Protein AF-A0A644SY46-F1 (afdb_monomer_lite)

Foldseek 3Di:
DDDDDDDDDPPPDDPPLAADQLCVLCDPPDLCVLCVQLVHHSVVSVCLNVVVDDDDPSSLVSSCVVSVHDSCSHHVPDPDPPDDDDPDDDDDDDDDDDDDDDDDDDDDD

Secondary structure (DSSP, 8-state):
------S-SS-S---------HHHHHTTS-HHHHHHHHTS-HHHHHHHHTTSSPPPHHHHHHHHHHHTS-HHHHH----------------------------------

Structure (mmCIF, N/CA/C/O backbone):
data_AF-A0A644SY46-F1
#
_entry.id   AF-A0A644SY46-F1
#
loop_
_atom_site.group_PDB
_atom_site.id
_atom_site.type_symbol
_atom_site.label_atom_id
_atom_site.label_alt_id
_atom_site.label_comp_id
_atom_site.label_asym_id
_atom_site.label_entity_id
_atom_site.label_seq_id
_atom_site.pdbx_PDB_ins_code
_atom_site.Cartn_x
_atom_site.Cartn_y
_atom_site.Cartn_z
_atom_site.occupancy
_atom_site.B_iso_or_equiv
_atom_site.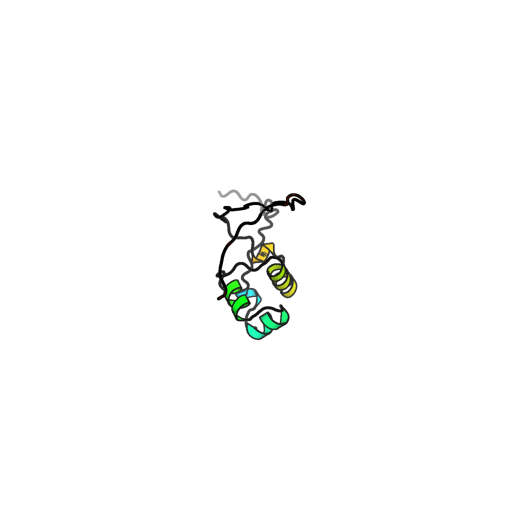auth_seq_id
_atom_site.auth_comp_id
_atom_site.auth_asym_id
_atom_site.auth_atom_id
_atom_site.pdbx_PDB_model_num
ATOM 1 N N . MET A 1 1 ? 15.855 -34.462 37.666 1.00 44.84 1 MET A N 1
ATOM 2 C CA . MET A 1 1 ? 15.106 -35.383 36.788 1.00 44.84 1 MET A CA 1
ATOM 3 C C . MET A 1 1 ? 13.931 -34.598 36.245 1.00 44.84 1 MET A C 1
ATOM 5 O O . MET A 1 1 ? 12.947 -34.406 36.947 1.00 44.84 1 MET A O 1
ATOM 9 N N . GLU A 1 2 ? 14.156 -34.021 35.067 1.00 39.81 2 GLU A N 1
ATOM 10 C CA . GLU A 1 2 ? 13.293 -33.085 34.347 1.00 39.81 2 GLU A CA 1
ATOM 11 C C . GLU A 1 2 ? 11.865 -33.626 34.190 1.00 39.81 2 GLU A C 1
ATOM 13 O O . GLU A 1 2 ? 11.652 -34.766 33.773 1.00 39.81 2 GLU A O 1
ATOM 18 N N . THR A 1 3 ? 10.876 -32.802 34.515 1.00 46.59 3 THR A N 1
ATOM 19 C CA . THR A 1 3 ? 9.458 -33.093 34.313 1.00 46.59 3 THR A CA 1
ATOM 20 C C . THR A 1 3 ? 9.096 -33.024 32.831 1.00 46.59 3 THR A C 1
ATOM 22 O O . THR A 1 3 ? 8.871 -31.939 32.300 1.00 46.59 3 THR A O 1
ATOM 25 N N . LEU A 1 4 ? 8.935 -34.175 32.173 1.00 51.12 4 LEU A N 1
ATOM 26 C CA . LEU A 1 4 ? 8.140 -34.253 30.948 1.00 51.12 4 LEU A CA 1
ATOM 27 C C . LEU A 1 4 ? 6.654 -34.310 31.313 1.00 51.12 4 LEU A C 1
ATOM 29 O O . LEU A 1 4 ? 6.105 -35.372 31.602 1.00 51.12 4 LEU A O 1
ATOM 33 N N . ARG A 1 5 ? 5.997 -33.151 31.272 1.00 57.94 5 ARG A N 1
ATOM 34 C CA . ARG A 1 5 ? 4.545 -33.056 31.106 1.00 57.94 5 ARG A CA 1
ATOM 35 C C . ARG A 1 5 ? 4.248 -32.358 29.783 1.00 57.94 5 ARG A C 1
ATOM 37 O O . ARG A 1 5 ? 4.401 -31.156 29.652 1.00 57.94 5 ARG A O 1
ATOM 44 N N . ASN A 1 6 ? 3.885 -33.205 28.829 1.00 50.84 6 ASN A N 1
ATOM 45 C CA . ASN A 1 6 ? 2.957 -33.036 27.717 1.00 50.84 6 ASN A CA 1
ATOM 46 C C . ASN A 1 6 ? 2.990 -31.732 26.903 1.00 50.84 6 ASN A C 1
ATOM 48 O O . ASN A 1 6 ? 2.600 -30.653 27.335 1.00 50.84 6 ASN A O 1
ATOM 52 N N . LYS A 1 7 ? 3.363 -31.947 25.639 1.00 51.94 7 LYS A N 1
ATOM 53 C CA . LYS A 1 7 ? 3.160 -31.100 24.466 1.00 51.94 7 LYS A CA 1
ATOM 54 C C . LYS A 1 7 ? 1.713 -30.577 24.368 1.00 51.94 7 LYS A C 1
ATOM 56 O O . LYS A 1 7 ? 0.774 -31.315 24.649 1.00 51.94 7 LYS A O 1
ATOM 61 N N . THR A 1 8 ? 1.602 -29.335 23.880 1.00 53.75 8 THR A N 1
ATOM 62 C CA . THR A 1 8 ? 0.437 -28.704 23.221 1.00 53.75 8 THR A CA 1
ATOM 63 C C . THR A 1 8 ? -0.861 -28.613 24.027 1.00 53.75 8 THR A C 1
ATOM 65 O O . THR A 1 8 ? -1.704 -29.498 23.931 1.00 53.75 8 THR A O 1
ATOM 68 N N . SER A 1 9 ? -1.077 -27.508 24.753 1.00 52.09 9 SER A N 1
ATOM 69 C CA . SER A 1 9 ? -2.428 -27.157 25.227 1.00 52.09 9 SER A CA 1
ATOM 70 C C . SER A 1 9 ? -2.637 -25.671 25.572 1.00 52.09 9 SER A C 1
ATOM 72 O O . SER A 1 9 ? -3.433 -25.412 26.460 1.00 52.09 9 SER A O 1
ATOM 74 N N . LEU A 1 10 ? -1.962 -24.707 24.920 1.00 50.62 10 LEU A N 1
ATOM 75 C CA . LEU A 1 10 ? -2.339 -23.269 24.948 1.00 50.62 10 LEU A CA 1
ATOM 76 C C . LEU A 1 10 ? -1.905 -22.479 23.682 1.00 50.62 10 LEU A C 1
ATOM 78 O O . LEU A 1 10 ? -1.921 -21.255 23.681 1.00 50.62 10 LEU A O 1
ATOM 82 N N . GLU A 1 11 ? -1.555 -23.148 22.577 1.00 52.78 11 GLU A N 1
ATOM 83 C CA . GLU A 1 11 ? -1.239 -22.489 21.286 1.00 52.78 11 GLU A CA 1
ATOM 84 C C . GLU A 1 11 ? -2.516 -22.265 20.449 1.00 52.78 11 GLU A C 1
ATOM 86 O O . GLU A 1 11 ? -2.545 -22.457 19.235 1.00 52.78 11 GLU A O 1
ATOM 91 N N . SER A 1 12 ? -3.624 -21.932 21.106 1.00 62.38 12 SER A N 1
ATOM 92 C CA . SER A 1 12 ? -4.891 -21.628 20.444 1.00 62.38 12 SER A CA 1
ATOM 93 C C . SER A 1 12 ? -5.636 -20.573 21.248 1.00 62.38 12 SER A C 1
ATOM 95 O O . SER A 1 12 ? -6.381 -20.910 22.160 1.00 62.38 12 SER A O 1
ATOM 97 N N . GLU A 1 13 ? -5.334 -19.311 20.936 1.00 53.53 13 GLU A N 1
ATOM 98 C CA . GLU A 1 13 ? -6.253 -18.157 20.834 1.00 53.53 13 GLU A CA 1
ATOM 99 C C . GLU A 1 13 ? -5.472 -16.833 20.872 1.00 53.53 13 GLU A C 1
ATOM 101 O O . GLU A 1 13 ? -5.809 -15.885 21.576 1.00 53.53 13 GLU A O 1
ATOM 106 N N . VAL A 1 14 ? -4.414 -16.727 20.068 1.00 49.00 14 VAL A N 1
ATOM 107 C CA . VAL A 1 14 ? -3.880 -15.408 19.732 1.00 49.00 14 VAL A CA 1
ATOM 108 C C . VAL A 1 14 ? -3.955 -15.262 18.226 1.00 49.00 14 VAL A C 1
ATOM 110 O O . VAL A 1 14 ? -3.043 -15.626 17.491 1.00 49.00 14 VAL A O 1
ATOM 113 N N . ILE A 1 15 ? -5.085 -14.735 17.758 1.00 48.91 15 ILE A N 1
ATOM 114 C CA . ILE A 1 15 ? -5.193 -14.156 16.420 1.00 48.91 15 ILE A CA 1
ATOM 115 C C . ILE A 1 15 ? -4.353 -12.874 16.465 1.00 48.91 15 ILE A C 1
ATOM 117 O O . ILE A 1 15 ? -4.874 -11.769 16.605 1.00 48.91 15 ILE A O 1
ATOM 121 N N . ILE A 1 16 ? -3.025 -13.009 16.441 1.00 51.69 16 ILE A N 1
ATOM 122 C CA . ILE A 1 16 ? -2.157 -11.871 16.164 1.00 51.69 16 ILE A CA 1
ATOM 123 C C . ILE A 1 16 ? -2.416 -11.573 14.694 1.00 51.69 16 ILE A C 1
ATOM 125 O O . ILE A 1 16 ? -1.998 -12.327 13.818 1.00 51.69 16 ILE A O 1
ATOM 129 N N . LEU A 1 17 ? -3.181 -10.518 14.415 1.00 56.00 17 LEU A N 1
ATOM 130 C CA . LEU A 1 17 ? -3.255 -9.956 13.073 1.00 56.00 17 LEU A CA 1
ATOM 131 C C . LEU A 1 17 ? -1.843 -9.473 12.737 1.00 56.00 17 LEU A C 1
ATOM 133 O O . LEU A 1 17 ? -1.464 -8.360 13.099 1.00 56.00 17 LEU A O 1
ATOM 137 N N . GLU A 1 18 ? -1.035 -10.346 12.133 1.00 67.94 18 GLU A N 1
ATOM 138 C CA . GLU A 1 18 ? 0.325 -10.003 11.743 1.00 67.94 18 GLU A CA 1
ATOM 139 C C . GLU A 1 18 ? 0.289 -8.739 10.885 1.00 67.94 18 GLU A C 1
ATOM 141 O O . GLU A 1 18 ? -0.483 -8.631 9.927 1.00 67.94 18 GLU A O 1
ATOM 146 N N . HIS A 1 19 ? 1.100 -7.753 11.268 1.00 82.12 19 HIS A N 1
ATOM 147 C CA . HIS A 1 19 ? 1.167 -6.498 10.545 1.00 82.12 19 HIS A CA 1
ATOM 148 C C . HIS A 1 19 ? 1.894 -6.709 9.219 1.00 82.12 19 HIS A C 1
ATOM 150 O O . HIS A 1 19 ? 3.100 -6.962 9.188 1.00 82.12 19 HIS A O 1
ATOM 156 N N . LEU A 1 20 ? 1.160 -6.575 8.122 1.00 87.56 20 LEU A N 1
ATOM 157 C CA . LEU A 1 20 ? 1.673 -6.766 6.777 1.00 87.56 20 LEU A CA 1
ATOM 158 C C . LEU A 1 20 ? 2.348 -5.493 6.267 1.00 87.56 20 LEU A C 1
ATOM 160 O O . LEU A 1 20 ? 1.751 -4.417 6.215 1.00 87.56 20 LEU A O 1
ATOM 164 N N . ASP A 1 21 ? 3.592 -5.636 5.814 1.00 90.50 21 ASP A N 1
ATOM 165 C CA . ASP A 1 21 ? 4.319 -4.563 5.147 1.00 90.50 21 ASP A CA 1
ATOM 166 C C . ASP A 1 21 ? 3.958 -4.490 3.653 1.00 90.50 21 ASP A C 1
ATOM 168 O O . ASP A 1 21 ? 4.124 -5.446 2.892 1.00 90.50 21 ASP A O 1
ATOM 172 N N . LEU A 1 22 ? 3.505 -3.317 3.206 1.00 92.81 22 LEU A N 1
ATOM 173 C CA . LEU A 1 22 ? 3.091 -3.088 1.820 1.00 92.81 22 LEU A CA 1
ATOM 174 C C . LEU A 1 22 ? 4.231 -3.244 0.819 1.00 92.81 22 LEU A C 1
ATOM 176 O O . LEU A 1 22 ? 4.000 -3.690 -0.307 1.00 92.81 22 LEU A O 1
ATOM 180 N N . ARG A 1 23 ? 5.458 -2.885 1.205 1.00 94.00 23 ARG A N 1
ATOM 181 C CA . ARG A 1 23 ? 6.618 -3.050 0.324 1.00 94.00 23 ARG A CA 1
ATOM 182 C C . ARG A 1 23 ? 6.910 -4.531 0.102 1.00 94.00 23 ARG A C 1
ATOM 184 O O . ARG A 1 23 ? 7.211 -4.931 -1.023 1.00 94.00 23 ARG A O 1
ATOM 191 N N . SER A 1 24 ? 6.756 -5.332 1.150 1.00 93.56 24 SER A N 1
ATOM 192 C CA . SER A 1 24 ? 6.847 -6.790 1.087 1.00 93.56 24 SER A CA 1
ATOM 193 C C . SER A 1 24 ? 5.726 -7.400 0.236 1.00 93.56 24 SER A C 1
ATOM 195 O O . SER A 1 24 ? 6.021 -8.185 -0.664 1.00 93.56 24 SER A O 1
ATOM 197 N N . LEU A 1 25 ? 4.471 -6.965 0.413 1.00 93.88 25 LEU A N 1
ATOM 198 C CA . LEU A 1 25 ? 3.331 -7.398 -0.414 1.00 93.88 25 LEU A CA 1
ATOM 199 C C . LEU A 1 25 ? 3.508 -7.056 -1.905 1.00 93.88 25 LEU A C 1
ATOM 201 O O . LEU A 1 25 ? 3.153 -7.847 -2.780 1.00 93.88 25 LEU A O 1
ATOM 205 N N . ARG A 1 26 ? 4.088 -5.891 -2.218 1.00 95.38 26 ARG A N 1
ATOM 206 C CA . ARG A 1 26 ? 4.400 -5.491 -3.599 1.00 95.38 26 ARG A CA 1
ATOM 207 C C . ARG A 1 26 ? 5.523 -6.333 -4.213 1.00 95.38 26 ARG A C 1
ATOM 209 O O . ARG A 1 26 ? 5.530 -6.578 -5.426 1.00 95.38 26 ARG A O 1
ATOM 216 N N . GLY A 1 27 ? 6.502 -6.731 -3.404 1.00 95.19 27 GLY A N 1
ATOM 217 C CA . GLY A 1 27 ? 7.687 -7.456 -3.846 1.00 95.19 27 GLY A CA 1
ATOM 218 C C . GLY A 1 27 ? 8.442 -6.709 -4.951 1.00 95.19 27 GLY A C 1
ATOM 219 O O . GLY A 1 27 ? 8.801 -5.538 -4.815 1.00 95.19 27 GLY A O 1
ATOM 220 N N . LYS A 1 28 ? 8.681 -7.390 -6.078 1.00 96.06 28 LYS A N 1
ATOM 221 C CA . LYS A 1 28 ? 9.427 -6.843 -7.227 1.00 96.06 28 LYS A CA 1
ATOM 222 C C . LYS A 1 28 ? 8.568 -6.025 -8.200 1.00 96.06 28 LYS A C 1
ATOM 224 O O . LYS A 1 28 ? 9.116 -5.456 -9.142 1.00 96.06 28 LYS A O 1
ATOM 229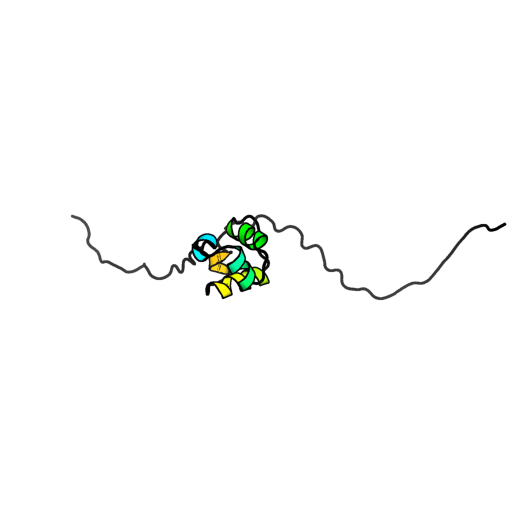 N N . ARG A 1 29 ? 7.245 -5.951 -8.003 1.00 96.31 29 ARG A N 1
ATOM 230 C CA . ARG A 1 29 ? 6.356 -5.226 -8.925 1.00 96.31 29 ARG A CA 1
ATOM 231 C C . ARG A 1 29 ? 6.651 -3.723 -8.873 1.00 96.31 29 ARG A C 1
ATOM 233 O O . ARG A 1 29 ? 6.804 -3.175 -7.777 1.00 96.31 29 ARG A O 1
ATOM 240 N N . PRO A 1 30 ? 6.733 -3.020 -10.011 1.00 97.12 30 PRO A N 1
ATOM 241 C CA . PRO A 1 30 ? 7.038 -1.597 -10.019 1.00 97.12 30 PRO A CA 1
ATOM 242 C C . PRO A 1 30 ? 5.900 -0.782 -9.393 1.00 97.12 30 PRO A C 1
ATOM 244 O O . PRO A 1 30 ? 4.720 -1.026 -9.642 1.00 97.12 30 PRO A O 1
ATOM 247 N N . LEU A 1 31 ? 6.259 0.251 -8.621 1.00 96.00 31 LEU A N 1
ATOM 248 C CA . LEU A 1 31 ? 5.298 1.130 -7.941 1.00 96.00 31 LEU A CA 1
ATOM 249 C C . LEU A 1 31 ? 4.236 1.698 -8.888 1.00 96.00 31 LEU A C 1
ATOM 251 O O . LEU A 1 31 ? 3.069 1.785 -8.527 1.00 96.00 31 LEU A O 1
ATOM 255 N N . LYS A 1 32 ? 4.659 2.079 -10.099 1.00 97.38 32 LYS A N 1
ATOM 256 C CA . LYS A 1 32 ? 3.803 2.694 -11.118 1.00 97.38 32 LYS A CA 1
ATOM 257 C C . LYS A 1 32 ? 2.695 1.760 -11.601 1.00 97.38 32 LYS A C 1
ATOM 259 O O . LYS A 1 32 ? 1.590 2.219 -11.869 1.00 97.38 32 LYS A O 1
ATOM 264 N N . GLU A 1 33 ? 2.995 0.473 -11.731 1.00 97.69 33 GLU A N 1
ATOM 265 C CA . GLU A 1 33 ? 2.029 -0.528 -12.181 1.00 97.69 33 GLU A CA 1
ATOM 266 C C . GLU A 1 33 ? 0.996 -0.788 -11.087 1.00 97.69 33 GLU A C 1
ATOM 268 O O . GLU A 1 33 ? -0.202 -0.637 -11.314 1.00 97.69 33 GLU A O 1
ATOM 273 N N . VAL A 1 34 ? 1.467 -1.057 -9.869 1.00 97.62 34 VAL A N 1
ATOM 274 C CA . VAL A 1 34 ? 0.595 -1.325 -8.721 1.00 97.62 34 VAL A CA 1
ATOM 275 C C . VAL A 1 34 ? -0.288 -0.123 -8.398 1.00 97.62 34 VAL A C 1
ATOM 277 O O . VAL A 1 34 ? -1.497 -0.268 -8.235 1.00 97.62 34 VAL A O 1
ATOM 280 N N . SER A 1 35 ? 0.274 1.089 -8.378 1.00 97.12 35 SER A N 1
ATOM 281 C CA . SER A 1 35 ? -0.504 2.298 -8.101 1.00 97.12 35 SER A CA 1
ATOM 282 C C . SER A 1 35 ? -1.580 2.542 -9.159 1.00 97.12 35 SER A C 1
ATOM 284 O O . SER A 1 35 ? -2.682 2.966 -8.820 1.00 97.12 35 SER A O 1
ATOM 286 N N . LYS A 1 36 ? -1.284 2.243 -10.433 1.00 97.94 36 LYS A N 1
ATOM 287 C CA . LYS A 1 36 ? -2.246 2.367 -11.533 1.00 97.94 36 LYS A CA 1
ATOM 288 C C . LYS A 1 36 ? -3.426 1.414 -11.345 1.00 97.94 36 LYS A C 1
ATOM 290 O O . LYS A 1 36 ? -4.556 1.846 -11.532 1.00 97.94 36 LYS A O 1
ATOM 295 N N . ILE A 1 37 ? -3.175 0.167 -10.943 1.00 97.44 37 ILE A N 1
ATOM 296 C CA . ILE A 1 37 ? -4.232 -0.829 -10.703 1.00 97.44 37 ILE A CA 1
ATOM 297 C C . ILE A 1 37 ? -5.103 -0.429 -9.504 1.00 97.44 37 ILE A C 1
ATOM 299 O O . ILE A 1 37 ? -6.326 -0.483 -9.583 1.00 97.44 37 ILE A O 1
ATOM 303 N N . ILE A 1 38 ? -4.486 0.035 -8.415 1.00 96.62 38 ILE A N 1
ATOM 304 C CA . ILE A 1 38 ? -5.198 0.497 -7.210 1.00 96.62 38 ILE A CA 1
ATOM 305 C C . ILE A 1 38 ? -5.961 1.814 -7.472 1.00 96.62 38 ILE A C 1
ATOM 307 O O . ILE A 1 38 ? -6.915 2.145 -6.766 1.00 96.62 38 ILE A O 1
ATOM 311 N N . GLY A 1 39 ? -5.561 2.580 -8.491 1.00 96.94 39 GLY A N 1
ATOM 312 C CA . GLY A 1 39 ? -6.157 3.873 -8.825 1.00 96.94 39 GLY A CA 1
ATOM 313 C C . GLY A 1 39 ? -5.667 5.011 -7.925 1.00 96.94 39 GLY A C 1
ATOM 314 O O . GLY A 1 39 ? -6.451 5.876 -7.536 1.00 96.94 39 GLY A O 1
ATOM 315 N N . ILE A 1 40 ? -4.379 5.003 -7.568 1.00 96.69 40 ILE A N 1
ATOM 316 C CA . ILE A 1 40 ? -3.693 6.071 -6.823 1.00 96.69 40 ILE A CA 1
ATOM 317 C C . ILE A 1 40 ? -2.389 6.476 -7.520 1.00 96.69 40 ILE A C 1
ATOM 319 O O . ILE A 1 40 ? -1.905 5.803 -8.430 1.00 96.69 40 ILE A O 1
ATOM 323 N N . THR A 1 41 ? -1.779 7.585 -7.096 1.00 97.50 41 THR A N 1
ATOM 324 C CA . THR A 1 41 ? -0.498 8.011 -7.675 1.00 97.50 41 THR A CA 1
ATOM 325 C C . THR A 1 41 ? 0.667 7.163 -7.139 1.00 97.50 41 THR A C 1
ATOM 327 O O . THR A 1 41 ? 0.652 6.778 -5.964 1.00 97.50 41 THR A O 1
ATOM 330 N N . PRO A 1 42 ? 1.726 6.919 -7.938 1.00 97.25 42 PRO A N 1
ATOM 331 C CA . PRO A 1 42 ? 2.910 6.194 -7.469 1.00 97.25 42 PRO A CA 1
ATOM 332 C C . PRO A 1 42 ? 3.559 6.878 -6.258 1.00 97.25 42 PRO A C 1
ATOM 334 O O . PRO A 1 42 ? 3.966 6.227 -5.304 1.00 97.25 42 PRO A O 1
ATOM 337 N N . GLN A 1 43 ? 3.595 8.215 -6.249 1.00 96.88 43 GLN A N 1
ATOM 338 C CA . GLN A 1 43 ? 4.116 8.988 -5.118 1.00 96.88 43 GLN A CA 1
ATOM 339 C C . GLN A 1 43 ? 3.309 8.753 -3.836 1.00 96.88 43 GLN A C 1
ATOM 341 O O . GLN A 1 43 ? 3.885 8.687 -2.750 1.00 96.88 43 GLN A O 1
ATOM 346 N N . MET A 1 44 ? 1.981 8.635 -3.943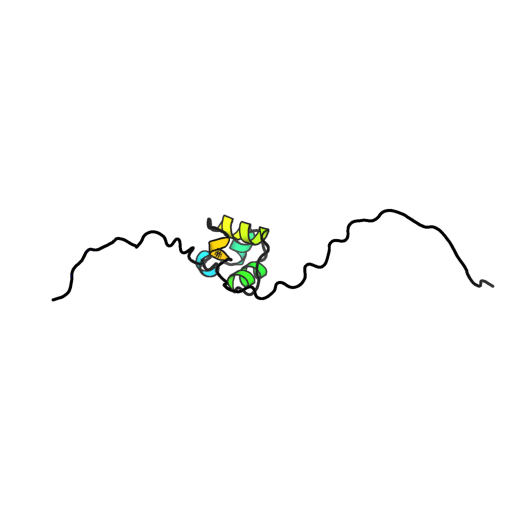 1.00 96.25 44 MET A N 1
ATOM 347 C CA . MET A 1 44 ? 1.129 8.338 -2.797 1.00 96.25 44 MET A CA 1
ATOM 348 C C . MET A 1 44 ? 1.387 6.926 -2.279 1.00 96.25 44 MET A C 1
ATOM 350 O O . MET A 1 44 ? 1.621 6.783 -1.083 1.00 96.25 44 MET A O 1
ATOM 354 N N . LEU A 1 45 ? 1.423 5.921 -3.161 1.00 96.69 45 LEU A N 1
ATOM 355 C CA . LEU A 1 45 ? 1.734 4.542 -2.776 1.00 96.69 45 LEU A CA 1
ATOM 356 C C . LEU A 1 45 ? 3.097 4.450 -2.072 1.00 96.69 45 LEU A C 1
ATOM 358 O O . LEU A 1 45 ? 3.186 3.864 -1.002 1.00 96.69 45 LEU A O 1
ATOM 362 N N . GLY A 1 46 ? 4.129 5.123 -2.591 1.00 96.56 46 GLY A N 1
ATOM 363 C CA . GLY A 1 46 ? 5.457 5.136 -1.968 1.00 96.56 46 GLY A CA 1
ATOM 364 C C . GLY A 1 46 ? 5.474 5.785 -0.584 1.00 96.56 46 GLY A C 1
ATOM 365 O O . GLY A 1 46 ? 6.111 5.276 0.333 1.00 96.56 46 GLY A O 1
ATOM 366 N N . LYS A 1 47 ? 4.732 6.883 -0.386 1.00 96.06 47 LYS A N 1
ATOM 367 C CA . LYS A 1 47 ? 4.593 7.509 0.941 1.00 96.06 47 LYS A CA 1
ATOM 368 C C . LYS A 1 47 ? 3.856 6.610 1.936 1.00 96.06 47 LYS A C 1
ATOM 370 O O . LYS A 1 47 ? 4.170 6.668 3.122 1.00 96.06 47 LYS A O 1
ATOM 375 N N . ILE A 1 48 ? 2.895 5.816 1.465 1.00 95.25 48 ILE A N 1
ATOM 376 C CA . ILE A 1 48 ? 2.158 4.853 2.291 1.00 95.25 48 ILE A CA 1
ATOM 377 C C . ILE A 1 48 ? 3.064 3.664 2.649 1.00 95.25 48 ILE A C 1
ATOM 379 O O . ILE A 1 48 ? 3.162 3.336 3.825 1.00 95.25 48 ILE A O 1
ATOM 383 N N . GLU A 1 49 ? 3.794 3.089 1.684 1.00 94.25 49 GLU A N 1
ATOM 384 C CA . GLU A 1 49 ? 4.787 2.021 1.926 1.00 94.25 49 GLU A CA 1
ATOM 385 C C . GLU A 1 49 ? 5.844 2.442 2.955 1.00 94.25 49 GLU A C 1
ATOM 387 O O . GLU A 1 49 ? 6.215 1.670 3.830 1.00 94.25 49 GLU A O 1
ATOM 392 N N . LEU A 1 50 ? 6.305 3.693 2.892 1.00 91.50 50 LEU A N 1
ATOM 393 C CA . LEU A 1 50 ? 7.279 4.248 3.836 1.00 91.50 50 LEU A CA 1
ATOM 394 C C . LEU A 1 50 ? 6.658 4.722 5.162 1.00 91.50 50 LEU A C 1
ATOM 396 O O . LEU A 1 50 ? 7.348 5.376 5.945 1.00 91.50 50 LEU A O 1
ATOM 400 N N . LYS A 1 51 ? 5.359 4.482 5.393 1.00 89.06 51 LYS A N 1
ATOM 401 C CA . LYS A 1 51 ? 4.595 4.937 6.572 1.00 89.06 51 LYS A CA 1
ATOM 402 C C . LYS A 1 51 ? 4.661 6.453 6.826 1.00 89.06 51 LYS A C 1
ATOM 404 O O . LYS A 1 51 ? 4.378 6.935 7.917 1.00 89.06 51 LYS A O 1
ATOM 409 N N . ARG A 1 52 ? 5.005 7.246 5.804 1.00 89.31 52 ARG A N 1
ATOM 410 C CA . ARG A 1 52 ? 5.066 8.720 5.861 1.00 89.31 52 ARG A CA 1
ATOM 411 C C . ARG A 1 52 ? 3.697 9.371 5.694 1.00 89.31 52 ARG A C 1
ATOM 413 O O . ARG A 1 52 ? 3.555 10.565 5.944 1.00 89.31 52 ARG A O 1
ATOM 420 N N . ARG A 1 53 ? 2.703 8.619 5.217 1.00 89.44 53 ARG A N 1
ATOM 421 C CA . ARG A 1 53 ? 1.331 9.090 5.020 1.00 89.44 53 ARG A CA 1
ATOM 422 C C . ARG A 1 53 ? 0.338 8.001 5.407 1.00 89.44 53 ARG A C 1
ATOM 424 O O . ARG A 1 53 ? 0.394 6.912 4.843 1.00 89.44 53 ARG A O 1
ATOM 431 N N . LYS A 1 54 ? -0.622 8.341 6.273 1.00 89.88 54 LYS A N 1
ATOM 432 C CA . LYS A 1 54 ? -1.824 7.526 6.491 1.00 89.88 54 LYS A CA 1
ATOM 433 C C . LYS A 1 54 ? -2.790 7.720 5.305 1.00 89.88 54 LYS A C 1
ATOM 435 O O . LYS A 1 54 ? -3.091 8.869 4.958 1.00 89.88 54 LYS A O 1
ATOM 440 N N . PRO A 1 55 ? -3.220 6.651 4.612 1.00 93.31 55 PRO A N 1
ATOM 441 C CA . PRO A 1 55 ? -4.225 6.760 3.558 1.00 93.31 55 PRO A CA 1
ATOM 442 C C . PRO A 1 55 ? -5.598 7.121 4.138 1.00 93.31 55 PRO A C 1
ATOM 444 O O . PRO A 1 55 ? -5.866 6.893 5.313 1.00 93.31 55 PRO A O 1
ATOM 447 N N . SER A 1 56 ? -6.488 7.665 3.302 1.00 93.88 56 SER A N 1
ATOM 448 C CA . SER A 1 56 ? -7.907 7.746 3.665 1.00 93.88 56 SER A CA 1
ATOM 449 C C . SER A 1 56 ? -8.519 6.345 3.702 1.00 93.88 56 SER A C 1
ATOM 451 O O . SER A 1 56 ? -8.013 5.439 3.037 1.00 93.88 56 SER A O 1
ATOM 453 N N . LEU A 1 57 ? -9.640 6.177 4.411 1.00 92.88 57 LEU A N 1
ATOM 454 C CA . LEU A 1 57 ? -10.333 4.889 4.524 1.00 92.88 57 LEU A CA 1
ATOM 455 C C . LEU A 1 57 ? -10.600 4.244 3.153 1.00 92.88 57 LEU A C 1
ATOM 457 O O . LEU A 1 57 ? -10.280 3.080 2.938 1.00 92.88 57 LEU A O 1
ATOM 461 N N . GLY A 1 58 ? -11.091 5.025 2.186 1.00 95.94 58 GLY A N 1
ATOM 462 C CA . GLY A 1 58 ? -11.349 4.523 0.834 1.00 95.94 58 GLY A CA 1
ATOM 463 C C . GLY A 1 58 ? -10.088 4.058 0.097 1.00 95.94 58 GLY A C 1
ATOM 464 O O . GLY A 1 58 ? -10.134 3.084 -0.648 1.00 95.94 58 GLY A O 1
ATOM 465 N N . VAL A 1 59 ? -8.942 4.715 0.308 1.00 96.12 59 VAL A N 1
ATOM 466 C CA . VAL A 1 59 ? -7.668 4.272 -0.282 1.00 96.12 59 VAL A CA 1
ATOM 467 C C . VAL A 1 59 ? -7.139 3.034 0.436 1.00 96.12 59 VAL A C 1
ATOM 469 O O . VAL A 1 59 ? -6.674 2.110 -0.225 1.00 96.12 59 VAL A O 1
ATOM 472 N N . ALA A 1 60 ? -7.248 2.990 1.763 1.00 95.31 60 ALA A N 1
ATOM 473 C CA . ALA A 1 60 ? -6.861 1.838 2.566 1.00 95.31 60 ALA A CA 1
ATOM 474 C C . ALA A 1 60 ? -7.622 0.576 2.125 1.00 95.31 60 ALA A C 1
ATOM 476 O O . ALA A 1 60 ? -7.000 -0.452 1.869 1.00 95.31 60 ALA A O 1
ATOM 477 N N . GLN A 1 61 ? -8.937 0.693 1.909 1.00 96.06 61 GLN A N 1
ATOM 478 C CA . GLN A 1 61 ? -9.771 -0.398 1.402 1.00 96.06 61 GLN A CA 1
ATOM 479 C C . GLN A 1 61 ? -9.344 -0.864 0.007 1.00 96.06 61 GLN A C 1
ATOM 481 O O . GLN A 1 61 ? -9.249 -2.061 -0.238 1.00 96.06 61 GLN A O 1
ATOM 486 N N . LYS A 1 62 ? -9.054 0.060 -0.919 1.00 97.12 62 LYS A N 1
ATOM 487 C CA . LYS A 1 62 ? -8.590 -0.303 -2.271 1.00 97.12 62 LYS A CA 1
ATOM 488 C C . LYS A 1 62 ? -7.277 -1.081 -2.236 1.00 97.12 62 LYS A C 1
ATOM 490 O O . LYS A 1 62 ? -7.121 -2.048 -2.974 1.00 97.12 62 LYS A O 1
ATOM 495 N N . ILE A 1 63 ? -6.344 -0.659 -1.384 1.00 96.38 63 ILE A N 1
ATOM 496 C CA . ILE A 1 63 ? -5.058 -1.336 -1.200 1.00 96.38 63 ILE A CA 1
ATOM 497 C C . ILE A 1 63 ? -5.276 -2.740 -0.621 1.00 96.38 63 ILE A C 1
ATOM 499 O O . ILE A 1 63 ? -4.734 -3.706 -1.151 1.00 96.38 63 ILE A O 1
ATOM 503 N N . ALA A 1 64 ? -6.097 -2.855 0.422 1.00 95.31 64 ALA A N 1
ATOM 504 C CA . ALA A 1 64 ? -6.430 -4.123 1.065 1.00 95.31 64 ALA A CA 1
ATOM 505 C C . ALA A 1 64 ? -7.096 -5.105 0.085 1.00 95.31 64 ALA A C 1
ATOM 507 O O . ALA A 1 64 ? -6.635 -6.235 -0.070 1.00 95.31 64 ALA A O 1
ATOM 508 N N . ASN A 1 65 ? -8.086 -4.633 -0.680 1.00 96.56 65 ASN A N 1
ATOM 509 C CA . ASN A 1 65 ? -8.764 -5.417 -1.714 1.00 96.56 65 ASN A CA 1
ATOM 510 C C . ASN A 1 65 ? -7.801 -5.909 -2.801 1.00 96.56 65 ASN A C 1
ATOM 512 O O . ASN A 1 65 ? -7.918 -7.045 -3.245 1.00 96.56 65 ASN A O 1
ATOM 516 N N . TYR A 1 66 ? -6.848 -5.073 -3.228 1.00 97.06 66 TYR A N 1
ATOM 517 C CA . TYR A 1 66 ? -5.864 -5.460 -4.243 1.00 97.06 66 TYR A CA 1
ATOM 518 C C . TYR A 1 66 ? -4.965 -6.614 -3.780 1.00 97.06 66 TYR A C 1
ATOM 520 O O . TYR A 1 66 ? -4.623 -7.480 -4.584 1.00 97.06 66 TYR A O 1
ATOM 528 N N . TYR A 1 67 ? -4.589 -6.637 -2.500 1.00 95.44 67 TYR A N 1
ATOM 529 C CA . TYR A 1 67 ? -3.744 -7.690 -1.933 1.00 95.44 67 TYR A CA 1
ATOM 530 C C . TYR A 1 67 ? -4.527 -8.862 -1.323 1.00 95.44 67 TYR A C 1
ATOM 532 O O . TYR A 1 67 ? -3.910 -9.858 -0.962 1.00 95.44 67 TYR A O 1
ATOM 540 N N . GLY A 1 68 ? -5.859 -8.775 -1.234 1.00 94.81 68 GLY A N 1
ATOM 541 C CA . GLY A 1 68 ? -6.704 -9.826 -0.659 1.00 94.81 68 GLY A CA 1
ATOM 542 C C . GLY A 1 68 ? -6.546 -9.979 0.856 1.00 94.81 68 GLY A C 1
ATOM 543 O O . GLY A 1 68 ? -6.643 -11.087 1.371 1.00 94.81 68 GLY A O 1
ATOM 544 N N . VAL A 1 69 ? -6.265 -8.882 1.560 1.00 92.56 69 VAL A N 1
ATOM 545 C CA . VAL A 1 69 ? -6.018 -8.864 3.013 1.00 92.56 69 VAL A CA 1
ATOM 546 C C . VAL A 1 69 ? -6.941 -7.860 3.701 1.00 92.56 69 VAL A C 1
ATOM 548 O O . VAL A 1 69 ? -7.582 -7.047 3.034 1.00 92.56 69 VAL A O 1
ATOM 551 N N . PHE A 1 70 ? -7.012 -7.885 5.030 1.00 91.69 70 PHE A N 1
ATOM 552 C CA . PHE A 1 70 ? -7.810 -6.923 5.790 1.00 91.69 70 PHE A CA 1
ATOM 553 C C . PHE A 1 70 ? -7.079 -5.592 5.981 1.00 91.69 70 PHE A C 1
ATOM 555 O O . PHE A 1 70 ? -5.853 -5.535 6.101 1.00 91.69 70 PHE A O 1
ATOM 562 N N . VAL A 1 71 ? -7.847 -4.503 6.055 1.00 91.19 71 VAL A N 1
ATOM 563 C CA . VAL A 1 71 ? -7.313 -3.155 6.299 1.00 91.19 71 VAL A CA 1
ATOM 564 C C . VAL A 1 71 ? -6.580 -3.104 7.646 1.00 91.19 71 VAL A C 1
ATOM 566 O O . VAL A 1 71 ? -5.484 -2.540 7.708 1.00 91.19 71 VAL A O 1
ATOM 569 N N . GLU A 1 72 ? -7.121 -3.742 8.693 1.00 88.62 72 GLU A N 1
ATOM 570 C CA . GLU A 1 72 ? -6.466 -3.868 10.001 1.00 88.62 72 GLU A CA 1
ATOM 571 C C . GLU A 1 72 ? -5.056 -4.457 9.916 1.00 88.62 72 GLU A C 1
ATOM 573 O O . GLU A 1 72 ? -4.139 -3.928 10.547 1.00 88.62 72 GLU A O 1
ATOM 578 N N . GLN A 1 73 ? -4.861 -5.492 9.094 1.00 88.50 73 GLN A N 1
ATOM 579 C CA . GLN A 1 73 ? -3.561 -6.154 8.957 1.00 88.50 73 GLN A CA 1
ATOM 580 C C . GLN A 1 73 ? -2.498 -5.209 8.388 1.00 88.50 73 GLN A C 1
ATOM 582 O O . GLN A 1 73 ? -1.322 -5.346 8.705 1.00 88.50 73 GLN A O 1
ATOM 587 N N . ILE A 1 74 ? -2.887 -4.217 7.581 1.00 89.06 74 ILE A N 1
ATOM 588 C CA . ILE A 1 74 ? -1.946 -3.272 6.968 1.00 89.06 74 ILE A CA 1
ATOM 589 C C . ILE A 1 74 ? -1.765 -2.003 7.814 1.00 89.06 74 ILE A C 1
ATOM 591 O O . ILE A 1 74 ? -0.662 -1.466 7.875 1.00 89.06 74 ILE A O 1
ATOM 595 N N . PHE A 1 75 ? -2.821 -1.474 8.443 1.00 88.31 75 PHE A N 1
ATOM 596 C CA . PHE A 1 75 ? -2.810 -0.093 8.959 1.00 88.31 75 PHE A CA 1
ATOM 597 C C . PHE A 1 75 ? -3.040 0.070 10.470 1.00 88.31 75 PHE A C 1
ATOM 599 O O . PHE A 1 75 ? -2.834 1.176 10.964 1.00 88.31 75 PHE A O 1
ATOM 606 N N . PHE A 1 76 ? -3.437 -0.967 11.218 1.00 80.75 76 PHE A N 1
ATOM 607 C CA . PHE A 1 76 ? -3.924 -0.801 12.603 1.00 80.75 76 PHE A CA 1
ATOM 608 C C . PHE A 1 76 ? -2.948 -1.223 13.716 1.00 80.75 76 PHE A C 1
ATOM 610 O O . PHE A 1 76 ? -3.310 -1.186 14.888 1.00 80.75 76 PHE A O 1
ATOM 617 N N . ASN A 1 77 ? -1.689 -1.546 13.403 1.00 69.12 77 ASN A N 1
ATOM 618 C CA . ASN A 1 77 ? -0.723 -2.000 14.417 1.00 69.12 77 ASN A CA 1
ATOM 619 C C . ASN A 1 77 ? 0.067 -0.874 15.120 1.00 69.12 77 ASN A C 1
ATOM 621 O O . ASN A 1 77 ? 0.979 -1.143 15.900 1.00 69.12 77 ASN A O 1
ATOM 625 N N . ASP A 1 78 ? -0.255 0.395 14.861 1.00 61.19 78 ASP A N 1
ATOM 626 C CA . ASP A 1 78 ? 0.418 1.515 15.518 1.00 61.19 78 ASP A CA 1
ATOM 627 C C . ASP A 1 78 ? -0.274 1.830 16.852 1.00 61.19 78 ASP A C 1
ATOM 629 O O . ASP A 1 78 ? -1.158 2.684 16.952 1.00 61.19 78 ASP A O 1
ATOM 633 N N . THR A 1 79 ? 0.145 1.149 17.922 1.00 58.16 79 THR A N 1
ATOM 634 C CA . THR A 1 79 ? -0.161 1.599 19.284 1.00 58.16 79 THR A CA 1
ATOM 635 C C . THR A 1 79 ? 0.318 3.045 19.464 1.00 58.16 79 THR A C 1
ATOM 637 O O . THR A 1 79 ? 1.524 3.293 19.488 1.00 58.16 79 THR A O 1
ATOM 640 N N . ARG A 1 80 ? -0.649 3.951 19.698 1.00 55.94 80 ARG A N 1
ATOM 641 C CA . ARG A 1 80 ? -0.556 5.368 20.131 1.00 55.94 80 ARG A CA 1
ATOM 642 C C . ARG A 1 80 ? -0.744 6.423 19.032 1.00 55.94 80 ARG A C 1
ATOM 644 O O . ARG A 1 80 ? 0.156 7.214 18.758 1.00 55.94 80 ARG A O 1
ATOM 651 N N . ASP A 1 81 ? -1.979 6.585 18.564 1.00 57.06 81 ASP A N 1
ATOM 652 C CA . ASP A 1 81 ? -2.438 7.894 18.084 1.00 57.06 81 ASP A CA 1
ATOM 653 C C . ASP A 1 81 ? -2.620 8.846 19.286 1.00 57.06 81 ASP A C 1
ATOM 655 O O . ASP A 1 81 ? -3.685 8.951 19.888 1.00 57.06 81 ASP A O 1
ATOM 659 N N . LYS A 1 82 ? -1.552 9.556 19.671 1.00 56.34 82 LYS A N 1
ATOM 660 C CA . LYS A 1 82 ? -1.628 10.705 20.592 1.00 56.34 82 LYS A CA 1
ATOM 661 C C . LYS A 1 82 ? -1.984 11.982 19.825 1.00 56.34 82 LYS A C 1
ATOM 663 O O . LYS A 1 82 ? -1.189 12.906 19.824 1.00 56.34 82 LYS A O 1
ATOM 668 N N . THR A 1 83 ? -3.117 12.056 19.131 1.00 48.25 83 THR A N 1
ATOM 669 C CA . THR A 1 83 ? -3.660 13.347 18.646 1.00 48.25 83 THR A CA 1
ATOM 670 C C . THR A 1 83 ? -5.151 13.229 18.323 1.00 48.25 83 THR A C 1
ATOM 672 O O . THR A 1 83 ? -5.567 13.206 17.171 1.00 48.25 83 THR A O 1
ATOM 675 N N . SER A 1 84 ? -5.985 13.208 19.364 1.00 52.94 84 SER A N 1
ATOM 676 C CA . SER A 1 84 ? -7.337 13.758 19.254 1.00 52.94 84 SER A CA 1
ATOM 677 C C . SER A 1 84 ? -7.322 15.147 19.872 1.00 52.94 84 SER A C 1
ATOM 679 O O . SER A 1 84 ? -7.360 15.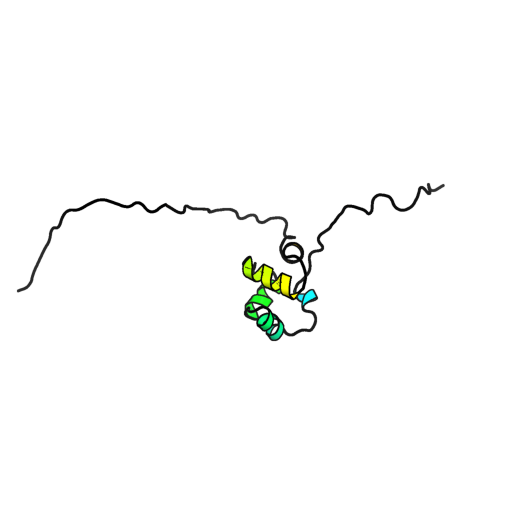298 21.089 1.00 52.94 84 SER A O 1
ATOM 681 N N . THR A 1 85 ? -7.246 16.167 19.027 1.00 45.97 85 THR A N 1
ATOM 682 C CA . THR A 1 85 ? -7.761 17.496 19.358 1.00 45.97 85 THR A CA 1
ATOM 683 C C . THR A 1 85 ? -8.099 18.207 18.061 1.00 45.97 85 THR A C 1
ATOM 685 O O . THR A 1 85 ? -7.246 18.808 17.417 1.00 45.97 85 THR A O 1
ATOM 688 N N . LYS A 1 86 ? -9.371 18.102 17.663 1.00 43.59 86 LYS A N 1
ATOM 689 C CA . LYS A 1 86 ? -10.300 19.237 17.521 1.00 43.59 86 LYS A CA 1
ATOM 690 C C . LYS A 1 86 ? -11.470 18.820 16.625 1.00 43.59 86 LYS A C 1
ATOM 692 O O . LYS A 1 86 ? -11.503 19.117 15.437 1.00 43.59 86 LYS A O 1
ATOM 697 N N . LEU A 1 87 ? -12.469 18.174 17.228 1.00 53.81 87 LEU A N 1
ATOM 698 C CA . LEU A 1 87 ? -13.832 18.240 16.710 1.00 53.81 87 LEU A CA 1
ATOM 699 C C . LEU A 1 87 ? -14.387 19.614 17.108 1.00 53.81 87 LEU A C 1
ATOM 701 O O . LEU A 1 87 ? -14.879 19.798 18.218 1.00 53.81 87 LEU A O 1
ATOM 705 N N . ALA A 1 88 ? -14.242 20.606 16.231 1.00 44.62 88 ALA A N 1
ATOM 706 C CA . ALA A 1 88 ? -14.959 21.869 16.348 1.00 44.62 88 ALA A CA 1
ATOM 707 C C . ALA A 1 88 ? -16.074 21.903 15.296 1.00 44.62 88 ALA A C 1
ATOM 709 O O . ALA A 1 88 ? -15.851 22.293 14.159 1.00 44.62 88 ALA A O 1
ATOM 710 N N . LYS A 1 89 ? -17.250 21.448 15.744 1.00 46.59 89 LYS A N 1
ATOM 711 C CA . LYS A 1 89 ? -18.593 21.971 15.453 1.00 46.59 89 LYS A CA 1
ATOM 712 C C . LYS A 1 89 ? -18.958 22.161 13.973 1.00 46.59 89 LYS A C 1
ATOM 714 O O . LYS A 1 89 ? -18.671 23.186 13.368 1.00 46.59 89 LYS A O 1
ATOM 719 N N . GLN A 1 90 ? -19.738 21.211 13.460 1.00 49.97 90 GLN A N 1
ATOM 720 C CA . GLN A 1 90 ? -20.801 21.532 12.511 1.00 49.97 90 GLN A CA 1
ATOM 721 C C . GLN A 1 90 ? -21.813 22.410 13.260 1.00 49.97 90 GLN A C 1
ATOM 723 O O . GLN A 1 90 ? -22.408 21.958 14.239 1.00 49.97 90 GLN A O 1
ATOM 728 N N . THR A 1 91 ? -21.963 23.671 12.867 1.00 38.41 91 THR A N 1
ATOM 729 C CA . THR A 1 91 ? -23.125 24.476 13.254 1.00 38.41 91 THR A CA 1
ATOM 730 C C . THR A 1 91 ? -24.252 24.179 12.264 1.00 38.41 91 THR A C 1
ATOM 732 O O . THR A 1 91 ? -24.020 24.278 11.058 1.00 38.41 91 THR A O 1
ATOM 735 N N . PRO A 1 92 ? -25.450 23.795 12.738 1.00 45.03 92 PRO A N 1
ATOM 736 C CA . PRO A 1 92 ? -26.637 23.699 11.903 1.00 45.03 92 PRO A CA 1
ATOM 737 C C . PRO A 1 92 ? -26.989 25.066 11.317 1.00 45.03 92 PRO A C 1
ATOM 739 O O . PRO A 1 92 ? -26.863 26.088 11.993 1.00 45.03 92 PRO A O 1
ATOM 742 N N . THR A 1 93 ? -27.448 25.044 10.070 1.00 47.62 93 THR A N 1
ATOM 743 C CA . THR A 1 93 ? -28.188 26.106 9.389 1.00 47.62 93 THR A CA 1
ATOM 744 C C . THR A 1 93 ? -29.215 26.740 10.331 1.00 47.62 93 THR A C 1
ATOM 746 O O . THR A 1 93 ? -30.018 26.025 10.930 1.00 47.62 93 THR A O 1
ATOM 749 N N . GLN A 1 94 ? -29.194 28.067 10.447 1.00 44.91 94 GLN A N 1
ATOM 750 C CA . GLN A 1 94 ? -30.319 28.841 10.957 1.00 44.91 94 GLN A CA 1
ATOM 751 C C . GLN A 1 94 ? -30.785 29.760 9.836 1.00 44.91 94 GLN A C 1
ATOM 753 O O . GLN A 1 94 ? -30.057 30.654 9.405 1.00 44.91 94 GLN A O 1
ATOM 758 N N . ASP A 1 95 ? -31.977 29.450 9.339 1.00 51.00 95 ASP A N 1
ATOM 759 C CA . ASP A 1 95 ? -32.846 30.395 8.665 1.00 51.00 95 ASP A CA 1
ATOM 760 C C . ASP A 1 95 ? -33.093 31.633 9.546 1.00 51.00 95 ASP A C 1
ATOM 762 O O . ASP A 1 95 ? -33.174 31.539 10.771 1.00 51.00 95 ASP A O 1
ATOM 766 N N . GLU A 1 96 ? -33.336 32.743 8.847 1.00 48.53 96 GLU A N 1
ATOM 767 C CA . GLU A 1 96 ? -34.240 33.836 9.224 1.00 48.53 96 GLU A CA 1
ATOM 768 C C . GLU A 1 96 ? -33.711 35.066 10.011 1.00 48.53 96 GLU A C 1
ATOM 770 O O . GLU A 1 96 ? -33.140 34.969 11.092 1.00 48.53 96 GLU A O 1
ATOM 775 N N . GLN A 1 97 ? -34.106 36.240 9.471 1.00 47.75 97 GLN A N 1
ATOM 776 C CA . GLN A 1 97 ? -34.205 37.598 10.064 1.00 47.75 97 GLN A CA 1
ATOM 777 C C . GLN A 1 97 ? -32.889 38.416 10.108 1.00 47.75 97 GLN A C 1
ATOM 779 O O . GLN A 1 97 ? -31.850 37.907 10.494 1.00 47.75 97 GLN A O 1
ATOM 784 N N . ALA A 1 98 ? -32.785 39.700 9.738 1.00 49.34 98 ALA A N 1
ATOM 785 C CA . ALA A 1 98 ? -33.710 40.796 9.428 1.00 49.34 98 ALA A CA 1
ATOM 786 C C . ALA A 1 98 ? -32.934 41.848 8.577 1.00 49.34 98 ALA A C 1
ATOM 788 O O . ALA A 1 98 ? -31.721 41.974 8.714 1.00 49.34 98 ALA A O 1
ATOM 789 N N . ALA A 1 99 ? -33.513 42.442 7.528 1.00 50.53 99 ALA A N 1
ATOM 790 C CA . ALA A 1 99 ? -34.067 43.809 7.469 1.00 50.53 99 ALA A CA 1
ATOM 791 C C . ALA A 1 99 ? -33.238 44.959 8.110 1.00 50.53 99 ALA A C 1
ATOM 793 O O . ALA A 1 99 ? -32.875 44.877 9.279 1.00 50.53 99 ALA A O 1
ATOM 794 N N . THR A 1 100 ? -33.135 46.085 7.365 1.00 47.84 100 THR A N 1
ATOM 795 C CA . THR A 1 100 ? -32.867 47.498 7.791 1.00 47.84 100 THR A CA 1
ATOM 796 C C . THR A 1 100 ? -31.419 47.835 8.238 1.00 47.84 100 THR A C 1
ATOM 798 O O . THR A 1 100 ? -30.845 47.081 9.002 1.00 47.84 100 THR A O 1
ATOM 801 N N . THR A 1 101 ? -30.691 48.900 7.847 1.00 53.53 101 THR A N 1
ATOM 802 C CA . THR A 1 101 ? -30.934 50.203 7.180 1.00 53.53 101 TH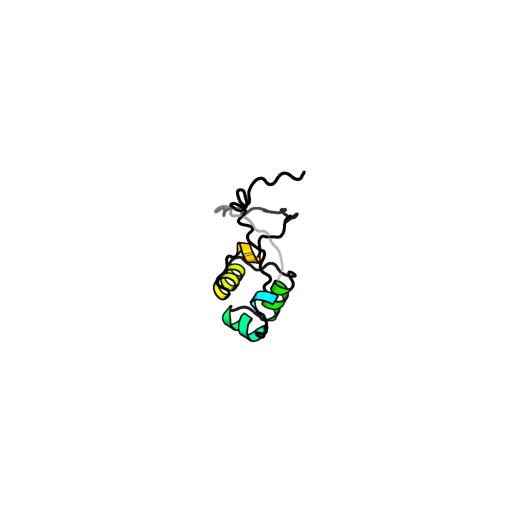R A CA 1
ATOM 803 C C . THR A 1 101 ? -29.585 50.783 6.681 1.00 53.53 101 THR A C 1
ATOM 805 O O . THR A 1 101 ? -28.549 50.574 7.309 1.00 53.53 101 THR A O 1
ATOM 808 N N . GLU A 1 102 ? -29.618 51.519 5.563 1.00 58.50 102 GLU A N 1
ATOM 809 C CA . GLU A 1 102 ? -28.622 52.503 5.071 1.00 58.50 102 GLU A CA 1
ATOM 810 C C . GLU A 1 102 ? -28.208 53.551 6.141 1.00 58.50 102 GLU A C 1
ATOM 812 O O . GLU A 1 102 ? -29.012 53.805 7.037 1.00 58.50 102 GLU A O 1
ATOM 817 N N . PRO A 1 103 ? -27.024 54.221 6.085 1.00 60.59 103 PRO A N 1
ATOM 818 C CA . PRO A 1 103 ? -26.899 55.427 5.235 1.00 60.59 103 PRO A CA 1
ATOM 819 C C . PRO A 1 103 ? -25.479 55.848 4.758 1.00 60.59 103 PRO A C 1
ATOM 821 O O . PRO A 1 103 ? -24.585 56.060 5.569 1.00 60.59 103 PRO A O 1
ATOM 824 N N . GLY A 1 104 ? -25.361 56.129 3.446 1.00 50.97 104 GLY A N 1
ATOM 825 C CA . GLY A 1 104 ? -24.580 57.209 2.781 1.00 50.97 104 GLY A CA 1
ATOM 826 C C . GLY A 1 104 ? -23.061 57.397 3.037 1.00 50.97 104 GLY A C 1
ATOM 827 O O . GLY A 1 104 ? -22.458 56.678 3.823 1.00 50.97 104 GLY A O 1
ATOM 828 N N . PRO A 1 105 ? -22.407 58.436 2.456 1.00 68.75 105 PRO A N 1
ATOM 829 C CA . PRO A 1 105 ? -22.787 59.251 1.292 1.00 68.75 105 PRO A CA 1
ATOM 830 C C . PRO A 1 105 ? -21.630 59.573 0.289 1.00 68.75 105 PRO A C 1
ATOM 832 O O . PRO A 1 105 ? -20.453 59.414 0.599 1.00 68.75 105 PRO A O 1
ATOM 835 N N . LYS A 1 106 ? -22.024 60.232 -0.826 1.00 56.56 106 LYS A N 1
ATOM 836 C CA . LYS A 1 106 ? -21.286 61.222 -1.670 1.00 56.56 106 LYS A CA 1
ATOM 837 C C . LYS A 1 106 ? -20.186 60.726 -2.640 1.00 56.56 106 LYS A C 1
ATOM 839 O O . LYS A 1 106 ? -19.566 59.704 -2.391 1.00 56.56 106 LYS A O 1
ATOM 844 N N . PRO A 1 107 ? -19.767 61.552 -3.625 1.00 57.44 107 PRO A N 1
ATOM 845 C CA . PRO A 1 107 ? -20.501 62.520 -4.461 1.00 57.44 107 PRO A CA 1
ATOM 846 C C . PRO A 1 107 ? -20.168 62.337 -5.967 1.00 57.44 107 PRO A C 1
ATOM 848 O O . PRO A 1 107 ? -19.094 61.851 -6.308 1.00 57.44 107 PRO A O 1
ATOM 851 N N . ALA A 1 108 ? -21.024 62.800 -6.879 1.00 59.16 108 ALA A N 1
ATOM 852 C CA . ALA A 1 108 ? -20.623 63.020 -8.272 1.00 59.16 108 ALA A CA 1
ATOM 853 C C . ALA A 1 108 ? -20.935 64.472 -8.647 1.00 59.16 108 ALA A C 1
ATOM 855 O O . ALA A 1 108 ? -22.079 64.911 -8.521 1.00 59.16 108 ALA A O 1
ATOM 856 N N . ALA A 1 109 ? -19.873 65.198 -8.991 1.00 60.47 109 ALA A N 1
ATOM 857 C CA . ALA A 1 109 ? -19.906 66.486 -9.671 1.00 60.47 109 ALA A CA 1
ATOM 858 C C . ALA A 1 109 ? -19.974 66.259 -11.186 1.00 60.47 109 ALA A C 1
ATOM 860 O O . ALA A 1 109 ? -19.484 65.191 -11.626 1.00 60.47 109 ALA A O 1
#

InterPro domains:
  IPR001387 Cro/C1-type, helix-turn-helix domain [PF01381] (30-69)
  IPR001387 Cro/C1-type, helix-turn-helix domain [PS50943] (31-74)
  IPR001387 Cro/C1-type, helix-turn-helix domain [SM00530] (21-74)
  IPR001387 Cro/C1-type, helix-turn-helix domain [cd00093] (22-74)
  IPR010982 Lambda repressor-like, DNA-binding domain superfamily [G3DSA:1.10.260.40] (21-103)
  IPR010982 Lambda repressor-like, DNA-binding domain superfamily [SSF47413] (21-78)

Radius of gyration: 28.06 Å; chains: 1; bounding box: 49×102×49 Å

pLDDT: mean 74.6, std 21.31, rang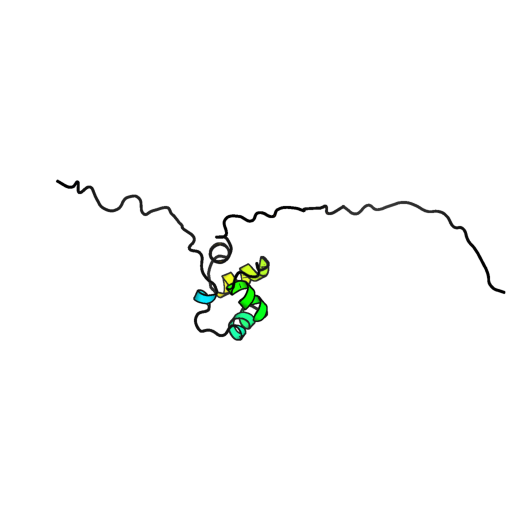e [38.41, 97.94]

Organism: NCBI:txid1076179

Sequence (109 aa):
METLRNKTSLESEVIILEHLDLRSLRGKRPLKEVSKIIGITPQMLGKIELKRRKPSLGVAQKIANYYGVFVEQIFFNDTRDKTSTKLAKQTPTQDEQAATTEPGPKPAA